Protein AF-A0A0D2ZT16-F1 (afdb_monomer_lite)

Organism: NCBI:txid109376

Foldseek 3Di:
DDPEAEAEAECAPPDPDDDDPVRLVVLVQVQCCVPPQWGWDCPVVDIDIDRHDYHYDYHYPDPDPRYDDPDDDDDDDPDDDDDDDDDVVNVVVVVVVVSVVVPDDDDDDPVNVVVVVVVVVVVVVVVVVVVPPPPDD

Secondary structure (DSSP, 8-state):
----EEEEEE-TT--SSPPPHHHHHHHHHHHHHHHHSEEEEE-SS-EEEEE--EEEEEE-SSS-SSS--S-------S--PPPP---HHHHHHHHHHHHHHHHS-----HHHHHHHHHHHHHHHHHHHHHTTTSS--

pLDDT: mean 77.24, std 13.02, range [32.28, 90.19]

Sequence (137 aa):
KTYGTHLILDETELQPGRLNSVGVENAKLLKNLLECQKVAYDFQYYKMEMATDAQMLIFSEEKSNIMPADLVVPFQPSQVNSLQVITPETAEAWRCYLATCKSLSNSIGEELQQVLENDLVELRQTGRSSGSRDLSR

Structure (mmCIF, N/CA/C/O backbone):
data_AF-A0A0D2ZT16-F1
#
_entry.id   AF-A0A0D2ZT16-F1
#
loop_
_atom_site.group_PDB
_atom_site.id
_atom_site.type_symbol
_atom_site.label_atom_id
_atom_site.label_alt_id
_atom_site.label_comp_id
_atom_site.label_asym_id
_atom_site.label_entity_id
_atom_site.label_seq_id
_atom_site.pdbx_PDB_ins_code
_atom_site.Cartn_x
_atom_site.Cartn_y
_atom_site.Cartn_z
_atom_site.occupancy
_atom_site.B_iso_or_equiv
_atom_site.auth_seq_id
_atom_site.auth_comp_id
_atom_site.auth_asym_id
_atom_site.auth_atom_id
_atom_site.pdbx_PDB_model_num
ATOM 1 N N . LYS A 1 1 ? 11.191 -0.379 14.846 1.00 37.72 1 LYS A N 1
ATOM 2 C CA . LYS A 1 1 ? 9.790 0.021 14.576 1.00 37.72 1 LYS A CA 1
ATOM 3 C C . LYS A 1 1 ? 9.856 1.144 13.546 1.00 37.72 1 LYS A C 1
ATOM 5 O O . LYS A 1 1 ? 10.151 2.271 13.915 1.00 37.72 1 LYS A O 1
ATOM 10 N N . THR A 1 2 ? 9.796 0.812 12.259 1.00 38.53 2 THR A N 1
ATOM 11 C CA . THR A 1 2 ? 9.821 1.793 11.164 1.00 38.53 2 THR A CA 1
ATOM 12 C C . THR A 1 2 ? 8.432 2.408 11.074 1.00 38.53 2 THR A C 1
ATOM 14 O O . THR A 1 2 ? 7.478 1.725 10.727 1.00 38.53 2 THR A O 1
ATOM 17 N N . TYR A 1 3 ? 8.292 3.663 11.494 1.00 50.12 3 TYR A N 1
ATOM 18 C CA . TYR A 1 3 ? 7.036 4.394 11.368 1.00 50.12 3 TYR A CA 1
ATOM 19 C C . TYR A 1 3 ? 6.921 4.919 9.931 1.00 50.12 3 TYR A C 1
ATOM 21 O O . TYR A 1 3 ? 7.732 5.746 9.525 1.00 50.12 3 TYR A O 1
ATOM 29 N N . GLY A 1 4 ? 5.927 4.436 9.181 1.00 63.22 4 GLY A N 1
ATOM 30 C CA . GLY A 1 4 ? 5.441 5.076 7.954 1.00 63.22 4 GLY A CA 1
ATOM 31 C C . GLY A 1 4 ? 6.363 4.990 6.737 1.00 63.22 4 GLY A C 1
ATOM 32 O O . GLY A 1 4 ? 6.708 6.017 6.154 1.00 63.22 4 GLY A O 1
ATOM 33 N N . THR A 1 5 ? 6.749 3.782 6.323 1.00 74.94 5 THR A N 1
ATOM 34 C CA . THR A 1 5 ? 7.424 3.603 5.030 1.00 74.94 5 THR A CA 1
ATOM 35 C C . THR A 1 5 ? 6.407 3.751 3.897 1.00 74.94 5 THR A C 1
ATOM 37 O O . THR A 1 5 ? 5.397 3.051 3.865 1.00 74.94 5 THR A O 1
ATOM 40 N N . HIS A 1 6 ? 6.679 4.658 2.959 1.00 81.38 6 HIS A N 1
ATOM 41 C CA . HIS A 1 6 ? 5.925 4.776 1.714 1.00 81.38 6 HIS A CA 1
ATOM 42 C C . HIS A 1 6 ? 6.710 4.101 0.591 1.00 81.38 6 HIS A C 1
ATOM 44 O O . HIS A 1 6 ? 7.857 4.463 0.330 1.00 81.38 6 HIS A O 1
ATOM 50 N N . LEU A 1 7 ? 6.098 3.114 -0.051 1.00 83.69 7 LEU A N 1
ATOM 51 C CA . LEU A 1 7 ? 6.647 2.408 -1.197 1.00 83.69 7 LEU A CA 1
ATOM 52 C C . LEU A 1 7 ? 5.985 2.956 -2.463 1.00 83.69 7 LEU A C 1
ATOM 54 O O . LEU A 1 7 ? 4.761 2.956 -2.573 1.00 83.69 7 LEU A O 1
ATOM 58 N N . ILE A 1 8 ? 6.789 3.422 -3.411 1.00 85.50 8 ILE A N 1
ATOM 59 C CA . ILE A 1 8 ? 6.305 3.862 -4.719 1.00 85.50 8 ILE A CA 1
ATOM 60 C C . ILE A 1 8 ? 6.740 2.820 -5.742 1.00 85.50 8 ILE A C 1
ATOM 62 O O . ILE A 1 8 ? 7.927 2.515 -5.853 1.00 85.50 8 ILE A O 1
ATOM 66 N N . LEU A 1 9 ? 5.764 2.263 -6.449 1.00 83.12 9 LEU A N 1
ATOM 67 C CA . LEU A 1 9 ? 5.939 1.308 -7.532 1.00 83.12 9 LEU A CA 1
ATOM 68 C C . LEU A 1 9 ? 5.594 2.016 -8.835 1.00 83.12 9 LEU A C 1
ATOM 70 O O . LEU A 1 9 ? 4.488 2.530 -8.992 1.00 83.12 9 LEU A O 1
ATOM 74 N N . ASP A 1 10 ? 6.546 2.042 -9.754 1.00 83.12 10 ASP A N 1
ATOM 75 C CA . ASP A 1 10 ? 6.329 2.541 -11.102 1.00 83.12 10 ASP A CA 1
ATOM 76 C C . ASP A 1 10 ? 6.225 1.352 -12.064 1.00 83.12 10 ASP A C 1
ATOM 78 O O . ASP A 1 10 ? 7.204 0.652 -12.322 1.00 83.12 10 ASP A O 1
ATOM 82 N N . GLU A 1 11 ? 5.008 1.084 -12.531 1.00 79.69 11 GLU A N 1
ATOM 83 C CA . GLU A 1 11 ? 4.671 0.066 -13.527 1.00 79.69 11 GLU A CA 1
ATOM 84 C C . GLU A 1 11 ? 4.535 0.662 -14.940 1.00 79.69 11 GLU A C 1
ATOM 86 O O . GLU A 1 11 ? 4.129 -0.049 -15.857 1.00 79.69 11 GLU A O 1
ATOM 91 N N . THR A 1 12 ? 4.864 1.941 -15.158 1.00 75.38 12 THR A N 1
ATOM 92 C CA . THR A 1 12 ? 4.715 2.571 -16.484 1.00 75.38 12 THR A CA 1
ATOM 93 C C . THR A 1 12 ? 5.703 2.025 -17.516 1.00 75.38 12 THR A C 1
ATOM 95 O O . THR A 1 12 ? 5.341 1.808 -18.667 1.00 75.38 12 THR A O 1
ATOM 98 N N . GLU A 1 13 ? 6.932 1.699 -17.110 1.00 70.81 13 GLU A N 1
ATOM 99 C CA . GLU A 1 13 ? 7.946 1.120 -18.006 1.00 70.81 13 GLU A CA 1
ATOM 100 C C . GLU A 1 13 ? 7.883 -0.417 -18.098 1.00 70.81 13 GLU A C 1
ATOM 102 O O . GLU A 1 13 ? 8.732 -1.056 -18.733 1.00 70.81 13 GLU A O 1
ATOM 107 N N . LEU A 1 14 ? 6.896 -1.043 -17.452 1.00 69.94 14 LEU A N 1
ATOM 108 C CA . LEU A 1 14 ? 6.808 -2.495 -17.341 1.00 69.94 14 LEU A CA 1
ATOM 109 C C . LEU A 1 14 ? 6.372 -3.102 -18.683 1.00 69.94 14 LEU A C 1
ATOM 111 O O . LEU A 1 14 ? 5.211 -3.069 -19.076 1.00 69.94 14 LEU A O 1
ATOM 115 N N . GLN A 1 15 ? 7.338 -3.675 -19.402 1.00 65.94 15 GLN A N 1
ATOM 116 C CA . GLN A 1 15 ? 7.098 -4.275 -20.713 1.00 65.94 15 GLN A CA 1
ATOM 117 C C . GLN A 1 15 ? 6.414 -5.649 -20.599 1.00 65.94 15 GLN A C 1
ATOM 119 O O . GLN A 1 15 ? 6.773 -6.450 -19.727 1.00 65.94 15 GLN A O 1
ATOM 124 N N . PRO A 1 16 ? 5.485 -5.987 -21.514 1.00 63.66 16 PRO A N 1
ATOM 125 C CA . PRO A 1 16 ? 4.878 -7.309 -21.563 1.00 63.66 16 PRO A CA 1
ATOM 126 C C . PRO A 1 16 ? 5.944 -8.376 -21.854 1.00 63.66 16 PRO A C 1
ATOM 128 O O . PRO A 1 16 ? 6.567 -8.408 -22.914 1.00 63.66 16 PRO A O 1
ATOM 131 N N . GLY A 1 17 ? 6.154 -9.279 -20.897 1.00 68.00 17 GLY A N 1
ATOM 132 C CA . GLY A 1 17 ? 7.169 -10.326 -20.968 1.00 68.00 17 GLY A CA 1
ATOM 133 C C . GLY A 1 17 ? 6.974 -11.394 -19.895 1.00 68.00 17 GLY A C 1
ATOM 134 O O . GLY A 1 17 ? 6.077 -11.312 -19.057 1.00 68.00 17 GLY A O 1
ATOM 135 N N . ARG A 1 18 ? 7.809 -12.439 -19.915 1.00 65.69 18 ARG A N 1
ATOM 136 C CA . ARG A 1 18 ? 7.814 -13.449 -18.848 1.00 65.69 18 ARG A CA 1
ATOM 137 C C . ARG A 1 18 ? 8.630 -12.937 -17.668 1.00 65.69 18 ARG A C 1
ATOM 139 O O . ARG A 1 18 ? 9.828 -12.710 -17.806 1.00 65.69 18 ARG A O 1
ATOM 146 N N . LEU A 1 19 ? 7.993 -12.817 -16.506 1.00 69.69 19 LEU A N 1
ATOM 147 C CA . LEU A 1 19 ? 8.709 -12.641 -15.248 1.00 69.69 19 LEU A CA 1
ATOM 148 C C . LEU A 1 19 ? 9.590 -13.873 -14.988 1.00 69.69 19 LEU A C 1
ATOM 150 O O . LEU A 1 19 ? 9.143 -15.014 -15.117 1.00 69.69 19 LEU A O 1
ATOM 154 N N . ASN A 1 20 ? 10.838 -13.637 -14.588 1.00 81.25 20 ASN A N 1
ATOM 155 C CA . ASN A 1 20 ? 11.717 -14.698 -14.097 1.00 81.25 20 ASN A CA 1
ATOM 156 C C . ASN A 1 20 ? 11.143 -15.307 -12.806 1.00 81.25 20 ASN A C 1
ATOM 158 O O . ASN A 1 20 ? 10.340 -14.670 -12.125 1.00 81.25 20 ASN A O 1
ATOM 162 N N . SER A 1 21 ? 11.595 -16.503 -12.416 1.00 80.12 21 SER A N 1
ATOM 163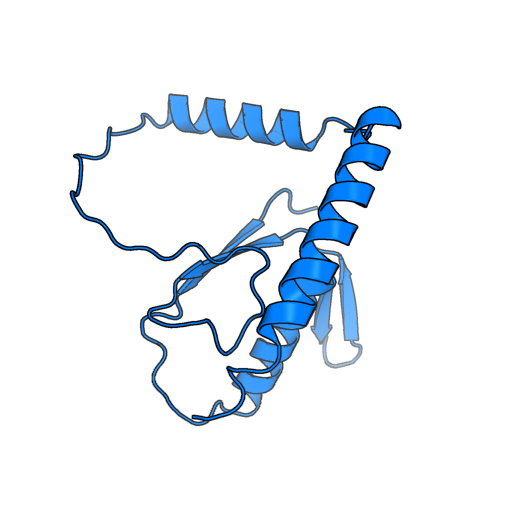 C CA . SER A 1 21 ? 11.156 -17.162 -11.170 1.00 80.12 21 SER A CA 1
ATOM 164 C C . SER A 1 21 ? 11.286 -16.254 -9.940 1.00 80.12 21 SER A C 1
ATOM 166 O O . SER A 1 21 ? 10.361 -16.163 -9.142 1.00 80.12 21 SER A O 1
ATOM 168 N N . VAL A 1 22 ? 12.385 -15.499 -9.845 1.00 82.81 22 VAL A N 1
ATOM 169 C CA . VAL A 1 22 ? 12.605 -14.482 -8.799 1.00 82.81 22 VAL A CA 1
ATOM 170 C C . VAL A 1 22 ? 11.577 -13.349 -8.877 1.00 82.81 22 VAL A C 1
ATOM 172 O O . VAL A 1 22 ? 11.088 -12.885 -7.854 1.00 82.81 22 VAL A O 1
ATOM 175 N N . GLY A 1 23 ? 11.211 -12.917 -10.085 1.00 80.69 23 GLY A N 1
ATOM 176 C CA . GLY A 1 23 ? 10.196 -11.884 -10.283 1.00 80.69 23 GLY A CA 1
ATOM 177 C C . GLY A 1 23 ? 8.819 -12.336 -9.801 1.00 80.69 23 GLY A C 1
ATOM 178 O O . GLY A 1 23 ? 8.119 -11.563 -9.155 1.00 80.69 23 GLY A O 1
ATOM 179 N N . VAL A 1 24 ? 8.442 -13.591 -10.072 1.00 82.94 24 VAL A N 1
ATOM 180 C CA . VAL A 1 24 ? 7.158 -14.155 -9.620 1.00 82.94 24 VAL A CA 1
ATOM 181 C C . VAL A 1 24 ? 7.105 -14.231 -8.095 1.00 82.94 24 VAL A C 1
ATOM 183 O O . VAL A 1 24 ? 6.100 -13.847 -7.498 1.00 82.94 24 VAL A O 1
ATOM 186 N N . GLU A 1 25 ? 8.192 -14.666 -7.455 1.00 84.25 25 GLU A N 1
ATOM 187 C CA . GLU A 1 25 ? 8.292 -14.686 -5.991 1.00 84.25 25 GLU A CA 1
ATOM 188 C C . GLU A 1 25 ? 8.221 -13.271 -5.396 1.00 84.25 25 GLU A C 1
ATOM 190 O O . GLU A 1 25 ? 7.492 -13.048 -4.430 1.00 84.25 25 GLU A O 1
ATOM 195 N N . ASN A 1 26 ? 8.886 -12.288 -6.010 1.00 84.50 26 ASN A N 1
ATOM 196 C CA . ASN A 1 26 ? 8.824 -10.893 -5.568 1.00 84.50 26 ASN A CA 1
ATOM 197 C C . ASN A 1 26 ? 7.417 -10.301 -5.713 1.00 84.50 26 ASN A C 1
ATOM 199 O O . ASN A 1 26 ? 6.931 -9.653 -4.789 1.00 84.50 26 ASN A O 1
ATOM 203 N N . ALA A 1 27 ? 6.732 -10.550 -6.832 1.00 83.31 27 ALA A N 1
ATOM 204 C CA . ALA A 1 27 ? 5.346 -10.125 -7.016 1.00 83.31 27 ALA A CA 1
ATOM 205 C C . ALA A 1 27 ? 4.427 -10.788 -5.978 1.00 83.31 27 ALA A C 1
ATOM 207 O O . ALA A 1 27 ? 3.580 -10.141 -5.373 1.00 83.31 27 ALA A O 1
ATOM 208 N N . LYS A 1 28 ? 4.630 -12.072 -5.679 1.00 83.88 28 LYS A N 1
ATOM 209 C CA . LYS A 1 28 ? 3.871 -12.749 -4.624 1.00 83.88 28 LYS A CA 1
ATOM 210 C C . LYS A 1 28 ? 4.132 -12.140 -3.242 1.00 83.88 28 LYS A C 1
ATOM 212 O O . LYS A 1 28 ? 3.194 -11.989 -2.460 1.00 83.88 28 LYS A O 1
ATOM 217 N N . LEU A 1 29 ? 5.377 -11.769 -2.948 1.00 85.06 29 LEU A N 1
ATOM 218 C CA . LEU A 1 29 ? 5.750 -11.109 -1.698 1.00 85.06 29 LEU A CA 1
ATOM 219 C C . LEU A 1 29 ? 5.126 -9.715 -1.582 1.00 85.06 29 LEU A C 1
ATOM 221 O O . LEU A 1 29 ? 4.572 -9.398 -0.536 1.00 85.06 29 LEU A O 1
ATOM 225 N N . LEU A 1 30 ? 5.174 -8.908 -2.646 1.00 85.25 30 LEU A N 1
ATOM 226 C CA . LEU A 1 30 ? 4.556 -7.579 -2.686 1.00 85.25 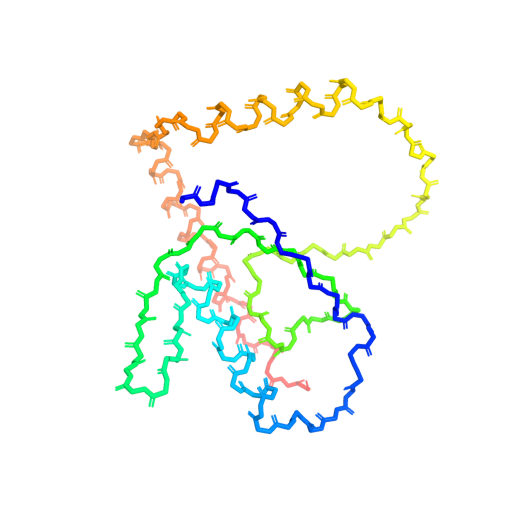30 LEU A CA 1
ATOM 227 C C . LEU A 1 30 ? 3.036 -7.659 -2.520 1.00 85.25 30 LEU A C 1
ATOM 229 O O . LEU A 1 30 ? 2.462 -6.873 -1.772 1.00 85.25 30 LEU A O 1
ATOM 233 N N . LYS A 1 31 ? 2.395 -8.662 -3.128 1.00 84.06 31 LYS A N 1
ATOM 234 C CA . LYS A 1 31 ? 0.966 -8.915 -2.935 1.00 84.06 31 LYS A CA 1
ATOM 235 C C . LYS A 1 31 ? 0.652 -9.256 -1.476 1.00 84.06 31 LYS A C 1
ATOM 237 O O . LYS A 1 31 ? -0.271 -8.694 -0.898 1.00 84.06 31 LYS A O 1
ATOM 242 N N . ASN A 1 32 ? 1.439 -10.143 -0.867 1.00 85.38 32 ASN A N 1
ATOM 243 C CA . ASN A 1 32 ? 1.275 -10.495 0.545 1.00 85.38 32 ASN A CA 1
ATOM 244 C C . ASN A 1 32 ? 1.530 -9.292 1.469 1.00 85.38 32 ASN A C 1
ATOM 246 O O . ASN A 1 32 ? 0.834 -9.101 2.462 1.00 85.38 32 ASN A O 1
ATOM 250 N N . LEU A 1 33 ? 2.498 -8.446 1.121 1.00 85.75 33 LEU A N 1
ATOM 251 C CA . LEU A 1 33 ? 2.762 -7.198 1.822 1.00 85.75 33 LEU A CA 1
ATOM 252 C C . LEU A 1 33 ? 1.556 -6.251 1.746 1.00 85.75 33 LEU A C 1
ATOM 254 O O . LEU A 1 33 ? 1.186 -5.672 2.762 1.00 85.75 33 LEU A O 1
ATOM 258 N N . LEU A 1 34 ? 0.924 -6.130 0.579 1.00 83.19 34 LEU A N 1
ATOM 259 C CA . LEU A 1 34 ? -0.242 -5.272 0.383 1.00 83.19 34 LEU A CA 1
ATOM 260 C C . LEU A 1 34 ? -1.462 -5.763 1.178 1.00 83.19 34 LEU A C 1
ATOM 262 O O . LEU A 1 34 ? -2.073 -4.980 1.898 1.00 83.19 34 LEU A O 1
ATOM 266 N N . GLU A 1 35 ? -1.774 -7.060 1.098 1.00 83.38 35 GLU A N 1
ATOM 267 C CA . GLU A 1 35 ? -2.964 -7.653 1.729 1.00 83.38 35 GLU A CA 1
ATOM 268 C C . GLU A 1 35 ? -2.796 -7.876 3.239 1.00 83.38 35 GLU A C 1
ATOM 270 O O . GLU A 1 35 ? -3.703 -7.606 4.025 1.00 83.38 35 GLU A O 1
ATOM 275 N N . CYS A 1 36 ? -1.644 -8.405 3.658 1.00 84.38 36 CYS A N 1
ATOM 276 C CA . CYS A 1 36 ? -1.432 -8.877 5.026 1.00 84.38 36 CYS A CA 1
ATOM 277 C C . CYS A 1 36 ? -0.503 -7.984 5.848 1.00 84.38 36 CYS A C 1
ATOM 279 O O . CYS A 1 36 ? -0.356 -8.242 7.045 1.00 84.38 36 CYS A O 1
ATOM 281 N N . GLN A 1 37 ? 0.145 -6.982 5.237 1.00 84.50 37 GLN A N 1
ATOM 282 C CA . GLN A 1 37 ? 1.104 -6.101 5.914 1.00 84.50 37 GLN A CA 1
ATOM 283 C C . GLN A 1 37 ? 2.201 -6.910 6.640 1.00 84.50 37 GLN A C 1
ATOM 285 O O . GLN A 1 37 ? 2.595 -6.647 7.777 1.00 84.50 37 GLN A O 1
ATOM 290 N N . LYS A 1 38 ? 2.686 -7.964 5.969 1.00 85.44 38 LYS A N 1
ATOM 291 C CA . LYS A 1 38 ? 3.728 -8.878 6.456 1.00 85.44 38 LYS A CA 1
ATOM 292 C C . LYS A 1 38 ? 4.737 -9.185 5.361 1.00 85.44 38 LYS A C 1
ATOM 294 O O . LYS A 1 38 ? 4.372 -9.385 4.206 1.00 85.44 38 LYS A O 1
ATOM 299 N N . VAL A 1 39 ? 6.004 -9.289 5.746 1.00 85.31 39 VAL A N 1
ATOM 300 C CA . VAL A 1 39 ? 7.102 -9.683 4.855 1.00 85.31 39 VAL A CA 1
ATOM 301 C C . VAL A 1 39 ? 7.772 -10.925 5.414 1.00 85.31 39 VAL A C 1
ATOM 303 O O . VAL A 1 39 ? 8.189 -10.948 6.573 1.00 85.31 39 VAL A O 1
ATOM 306 N N . ALA A 1 40 ? 7.886 -11.959 4.584 1.00 84.38 40 ALA A N 1
ATOM 307 C CA . ALA A 1 40 ? 8.653 -13.152 4.903 1.00 84.38 40 ALA A CA 1
ATOM 308 C C . ALA A 1 40 ? 10.137 -12.914 4.594 1.00 84.38 40 ALA A C 1
ATOM 310 O O . ALA A 1 40 ? 10.510 -12.697 3.443 1.00 84.38 40 ALA A O 1
ATOM 311 N N . TYR A 1 41 ? 10.980 -12.979 5.620 1.00 84.19 41 TYR A N 1
ATOM 312 C CA . TYR A 1 41 ? 12.433 -12.946 5.492 1.00 84.19 41 TYR A CA 1
ATOM 313 C C . TYR A 1 41 ? 12.991 -14.366 5.486 1.00 84.19 41 TYR A C 1
ATOM 315 O O . TYR A 1 41 ? 12.646 -15.173 6.352 1.00 84.19 41 TYR A O 1
ATOM 323 N N . ASP A 1 42 ? 13.865 -14.660 4.526 1.00 83.19 42 ASP A N 1
ATOM 324 C CA . ASP A 1 42 ? 14.584 -15.930 4.435 1.00 83.19 42 ASP A CA 1
ATOM 325 C C . ASP A 1 42 ? 16.013 -15.756 4.967 1.00 83.19 42 ASP A C 1
ATOM 327 O O . ASP A 1 42 ? 16.838 -15.082 4.351 1.00 83.19 42 ASP A O 1
ATOM 331 N N . PHE A 1 43 ? 16.300 -16.348 6.130 1.00 82.81 43 PHE A N 1
ATOM 332 C CA . PHE A 1 43 ? 17.632 -16.352 6.746 1.00 82.81 43 PHE A CA 1
ATOM 333 C C . PHE A 1 43 ? 18.413 -17.632 6.424 1.00 82.81 43 PHE A C 1
ATOM 335 O O . PHE A 1 43 ? 19.270 -18.042 7.209 1.00 82.81 43 PHE A O 1
ATOM 342 N N . GLN A 1 44 ? 18.106 -18.291 5.299 1.00 80.00 44 GLN A N 1
ATOM 343 C CA . GLN A 1 44 ? 18.758 -19.500 4.779 1.00 80.00 44 GLN A CA 1
ATOM 344 C C . GLN A 1 44 ? 18.496 -20.780 5.596 1.00 80.00 44 GLN A C 1
ATOM 346 O O . GLN A 1 44 ? 18.397 -21.862 5.022 1.00 80.00 44 GLN A O 1
ATOM 351 N N . TYR A 1 45 ? 18.333 -20.668 6.917 1.00 78.94 45 TYR A N 1
ATOM 352 C CA . TYR A 1 45 ? 18.051 -21.777 7.837 1.00 78.94 45 TYR A CA 1
ATOM 353 C C . TYR A 1 45 ? 16.648 -21.722 8.452 1.00 78.94 45 TYR A C 1
ATOM 355 O O . TYR A 1 45 ? 16.165 -22.725 8.971 1.00 78.94 45 TYR A O 1
ATOM 363 N N . TYR A 1 46 ? 15.984 -20.565 8.401 1.00 83.38 46 TYR A N 1
ATOM 364 C CA . TYR A 1 46 ? 14.591 -20.408 8.806 1.00 83.38 46 TYR A CA 1
ATOM 365 C C . TYR A 1 46 ? 13.956 -19.216 8.085 1.00 83.38 46 TYR A C 1
ATOM 367 O O . TYR A 1 46 ? 14.634 -18.248 7.732 1.00 83.38 46 TYR A O 1
ATOM 375 N N . LYS A 1 47 ? 12.638 -19.295 7.887 1.00 83.19 47 LYS A N 1
ATOM 376 C CA . LYS A 1 47 ? 11.822 -18.191 7.380 1.00 83.19 47 LYS A CA 1
ATOM 377 C C . LYS A 1 47 ? 11.079 -17.548 8.538 1.00 83.19 47 LYS A C 1
ATOM 379 O O . LYS A 1 47 ? 10.520 -18.255 9.375 1.00 83.19 47 LYS A O 1
ATOM 384 N N . MET A 1 48 ? 11.070 -16.223 8.583 1.00 86.19 48 MET A N 1
ATOM 385 C CA . MET A 1 48 ? 10.360 -15.464 9.606 1.00 86.19 48 MET A CA 1
ATOM 386 C C . MET A 1 48 ? 9.483 -14.405 8.956 1.00 86.19 48 MET A C 1
ATOM 388 O O . MET A 1 48 ? 9.965 -13.576 8.189 1.00 86.19 48 MET A O 1
ATOM 392 N N . GLU A 1 49 ? 8.198 -14.422 9.291 1.00 85.25 49 GLU A N 1
ATOM 393 C CA . GLU A 1 49 ? 7.273 -13.362 8.907 1.00 85.25 49 GLU A CA 1
ATOM 394 C C . GLU A 1 49 ? 7.365 -12.212 9.904 1.00 85.25 49 GLU A C 1
ATOM 396 O O . GLU A 1 49 ? 7.136 -12.383 11.102 1.00 85.25 49 GLU A O 1
ATOM 401 N N . MET A 1 50 ? 7.694 -11.029 9.401 1.00 84.00 50 MET A N 1
ATOM 402 C CA . MET A 1 50 ? 7.683 -9.797 10.174 1.00 84.00 50 MET A CA 1
ATOM 403 C C . MET A 1 50 ? 6.478 -8.958 9.772 1.00 84.00 50 MET A C 1
ATOM 405 O O . MET A 1 50 ? 6.253 -8.716 8.586 1.00 84.00 50 MET A O 1
ATOM 409 N N . ALA A 1 51 ? 5.717 -8.493 10.763 1.00 83.06 51 ALA A N 1
ATOM 410 C CA . ALA A 1 51 ? 4.701 -7.475 10.539 1.00 83.06 51 ALA A CA 1
ATOM 411 C C . ALA A 1 51 ? 5.377 -6.161 10.139 1.00 83.06 51 ALA A C 1
ATOM 413 O O . ALA A 1 51 ? 6.372 -5.748 10.742 1.00 83.06 51 ALA A O 1
ATOM 414 N N . THR A 1 52 ? 4.824 -5.507 9.132 1.00 81.94 52 THR A N 1
ATOM 415 C CA . THR A 1 52 ? 5.288 -4.223 8.624 1.00 81.94 52 THR A CA 1
ATOM 416 C C . THR A 1 52 ? 4.094 -3.307 8.414 1.00 81.94 52 THR A C 1
ATOM 418 O O . THR A 1 52 ? 2.965 -3.765 8.367 1.00 81.94 52 THR A O 1
ATOM 421 N N . ASP A 1 53 ? 4.342 -2.010 8.337 1.00 79.50 53 ASP A N 1
ATOM 422 C CA . ASP A 1 53 ? 3.325 -1.002 8.055 1.00 79.50 53 ASP A CA 1
ATOM 423 C C . ASP A 1 53 ? 3.863 -0.145 6.910 1.00 79.50 53 ASP A C 1
ATOM 425 O O . ASP A 1 53 ? 4.709 0.736 7.110 1.00 79.50 53 ASP A O 1
ATOM 429 N N . ALA A 1 54 ? 3.478 -0.521 5.690 1.00 81.62 54 ALA A N 1
ATOM 430 C CA 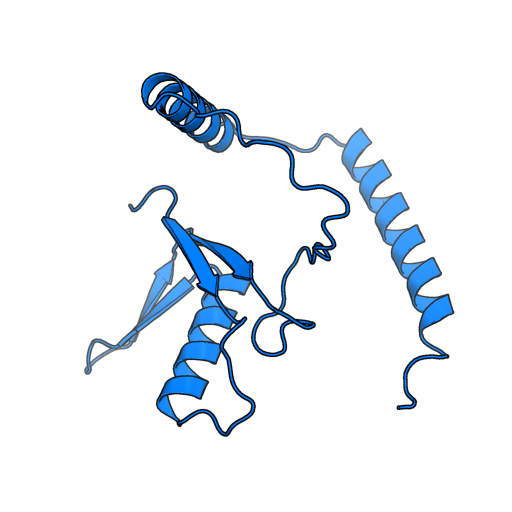. ALA A 1 54 ? 3.940 0.100 4.461 1.00 81.62 54 ALA A CA 1
ATOM 431 C C . ALA A 1 54 ? 2.750 0.532 3.602 1.00 81.62 54 ALA A C 1
ATOM 433 O O . ALA A 1 54 ? 1.930 -0.287 3.180 1.00 81.62 54 ALA A O 1
ATOM 434 N N . GLN A 1 55 ? 2.694 1.828 3.299 1.00 84.06 55 GLN A N 1
ATOM 435 C CA . GLN A 1 55 ? 1.728 2.373 2.352 1.00 84.06 55 GLN A CA 1
ATOM 436 C C . GLN A 1 55 ? 2.308 2.290 0.942 1.00 84.06 55 GLN A C 1
ATOM 438 O O . GLN A 1 55 ? 3.425 2.753 0.720 1.00 84.06 55 GLN A O 1
ATOM 443 N N . MET A 1 56 ? 1.555 1.735 -0.008 1.00 84.19 56 MET A N 1
ATOM 444 C CA . MET A 1 56 ? 1.986 1.633 -1.403 1.00 84.19 56 MET A CA 1
ATOM 445 C C . MET A 1 56 ? 1.265 2.635 -2.299 1.00 84.19 56 MET A C 1
ATOM 447 O O . MET A 1 56 ? 0.071 2.877 -2.133 1.00 84.19 56 MET A O 1
ATOM 451 N N . LEU A 1 57 ? 1.991 3.180 -3.270 1.00 86.38 57 LEU A N 1
ATOM 452 C CA . LEU A 1 57 ? 1.454 3.949 -4.386 1.00 86.38 57 LEU A CA 1
ATOM 453 C C . LEU A 1 57 ? 1.946 3.311 -5.684 1.00 86.38 57 LEU A C 1
ATOM 455 O O . LEU A 1 57 ? 3.149 3.121 -5.842 1.00 86.38 57 LEU A O 1
ATOM 459 N N . ILE A 1 58 ? 1.024 2.977 -6.584 1.00 85.88 58 ILE A N 1
ATOM 460 C CA . ILE A 1 58 ? 1.325 2.304 -7.849 1.00 85.88 58 ILE A CA 1
ATOM 461 C C . ILE A 1 58 ? 0.980 3.256 -8.993 1.00 85.88 58 ILE A C 1
ATOM 463 O O . ILE A 1 58 ? -0.146 3.750 -9.062 1.00 85.88 58 ILE A O 1
ATOM 467 N N . PHE A 1 59 ? 1.940 3.507 -9.876 1.00 84.12 59 PHE A N 1
ATOM 468 C CA . PHE A 1 59 ? 1.731 4.199 -11.145 1.00 84.12 59 PHE A CA 1
ATOM 469 C C . PHE A 1 59 ? 1.685 3.167 -12.265 1.00 84.12 59 PHE A C 1
ATOM 471 O O . PHE A 1 59 ? 2.585 2.344 -12.359 1.00 84.12 59 PHE A O 1
ATOM 478 N N . SER A 1 60 ? 0.661 3.195 -13.112 1.00 81.44 60 SER A N 1
ATOM 479 C CA . SER A 1 60 ? 0.523 2.267 -14.237 1.00 81.44 60 SER A CA 1
ATOM 480 C C . SER A 1 60 ? -0.100 2.984 -15.437 1.00 81.44 60 SER A C 1
ATOM 482 O O . SER A 1 60 ? -0.936 3.871 -15.261 1.00 81.44 60 SER A O 1
ATOM 484 N N . GLU A 1 61 ? 0.313 2.627 -16.658 1.00 74.44 61 GLU A N 1
ATOM 485 C CA . GLU A 1 61 ? -0.299 3.162 -17.890 1.00 74.44 61 GLU A CA 1
ATOM 486 C C . GLU A 1 61 ? -1.694 2.572 -18.145 1.00 74.44 61 GLU A C 1
ATOM 488 O O . GLU A 1 61 ? -2.610 3.269 -18.577 1.00 74.44 61 GLU A O 1
ATOM 493 N N . GLU A 1 62 ? -1.873 1.290 -17.826 1.00 69.81 62 GLU A N 1
ATOM 494 C CA . GLU A 1 62 ? -3.149 0.578 -17.910 1.00 69.81 62 GLU A CA 1
ATOM 495 C C . GLU A 1 62 ? -3.572 0.064 -16.526 1.00 69.81 62 GLU A C 1
ATOM 497 O O . GLU A 1 62 ? -2.968 0.391 -15.503 1.00 69.81 62 GLU A O 1
ATOM 502 N N . LYS A 1 63 ? -4.641 -0.738 -16.455 1.00 65.38 63 LYS A N 1
ATOM 503 C CA . LYS A 1 63 ? -5.039 -1.396 -15.205 1.00 65.38 63 LYS A CA 1
ATOM 504 C C . LYS A 1 63 ? -3.878 -2.258 -14.698 1.00 65.38 63 LYS A C 1
ATOM 506 O O . LYS A 1 63 ? -3.415 -3.130 -15.431 1.00 65.38 63 LYS A O 1
ATOM 511 N N . SER A 1 64 ? -3.447 -2.045 -13.451 1.00 60.53 64 SER A N 1
ATOM 512 C CA . SER A 1 64 ? -2.379 -2.860 -12.861 1.00 60.53 64 SER A CA 1
ATOM 513 C C . SER A 1 64 ? -2.751 -4.341 -12.940 1.00 60.53 64 SER A C 1
ATOM 515 O O . SER A 1 64 ? -3.797 -4.777 -12.449 1.00 60.53 64 SER A O 1
ATOM 517 N N . ASN A 1 65 ? -1.902 -5.106 -13.622 1.00 60.84 65 ASN A N 1
ATOM 518 C CA . ASN A 1 65 ? -2.088 -6.538 -13.839 1.00 60.84 65 ASN A CA 1
ATOM 519 C C . ASN A 1 65 ? -1.385 -7.371 -12.752 1.00 60.84 65 ASN A C 1
ATOM 521 O O . ASN A 1 65 ? -1.628 -8.569 -12.617 1.00 60.84 65 ASN A O 1
ATOM 525 N N . ILE A 1 66 ? -0.485 -6.741 -11.989 1.00 65.38 66 ILE A N 1
ATOM 526 C CA . ILE A 1 66 ? 0.422 -7.410 -11.052 1.00 65.38 66 ILE A CA 1
ATOM 527 C C . ILE A 1 66 ? -0.075 -7.255 -9.610 1.00 65.38 66 ILE A C 1
ATOM 529 O O . ILE A 1 66 ? 0.036 -8.204 -8.829 1.00 65.38 66 ILE A O 1
ATOM 533 N N . MET A 1 67 ? -0.666 -6.106 -9.262 1.00 70.31 67 MET A N 1
ATOM 534 C CA . MET A 1 67 ? -1.062 -5.766 -7.894 1.00 70.31 67 MET A CA 1
ATOM 535 C C . MET A 1 67 ? -2.538 -5.341 -7.812 1.00 70.31 67 MET A C 1
ATOM 537 O O . MET A 1 67 ? -2.969 -4.460 -8.556 1.00 70.31 67 MET A O 1
ATOM 541 N N . PRO A 1 68 ? -3.341 -5.920 -6.899 1.00 69.19 68 PRO A N 1
ATOM 542 C CA . PRO A 1 68 ? -4.698 -5.442 -6.656 1.00 69.19 68 PRO A CA 1
ATOM 543 C C . PRO A 1 68 ? -4.654 -4.110 -5.891 1.00 69.19 68 PRO A C 1
ATOM 545 O O . PRO A 1 68 ? -4.277 -4.093 -4.729 1.00 69.19 68 PRO A O 1
ATOM 548 N N . ALA A 1 69 ? -5.033 -2.997 -6.519 1.00 74.56 69 ALA A N 1
ATOM 549 C CA . ALA A 1 69 ? -5.126 -1.701 -5.841 1.00 74.56 69 ALA A CA 1
ATOM 550 C C . ALA A 1 69 ? -6.523 -1.483 -5.235 1.00 74.56 69 ALA A C 1
ATOM 552 O O . ALA A 1 69 ? -7.529 -1.698 -5.913 1.00 74.56 69 ALA A O 1
ATOM 553 N N . ASP A 1 70 ? -6.582 -1.000 -3.990 1.00 75.81 70 ASP A N 1
ATOM 554 C CA . ASP A 1 70 ? -7.847 -0.667 -3.312 1.00 75.81 70 ASP A CA 1
ATOM 555 C C . ASP A 1 70 ? -8.562 0.521 -3.970 1.00 75.81 70 ASP A C 1
ATOM 557 O O . ASP A 1 70 ? -9.789 0.562 -4.059 1.00 75.81 70 ASP A O 1
ATOM 561 N N . LEU A 1 71 ? -7.780 1.493 -4.449 1.00 78.81 71 LEU A N 1
ATOM 562 C CA . LEU A 1 71 ? -8.262 2.675 -5.146 1.00 78.81 71 LEU A CA 1
ATOM 563 C C . LEU A 1 71 ? -7.474 2.856 -6.440 1.00 78.81 71 LEU A C 1
ATOM 565 O O . LEU A 1 71 ? -6.258 3.038 -6.420 1.00 78.81 71 LEU A O 1
ATOM 569 N N . VAL A 1 72 ? -8.189 2.858 -7.562 1.00 81.62 72 VAL A N 1
ATOM 570 C CA . VAL A 1 72 ? -7.628 3.168 -8.878 1.00 81.62 72 VAL A CA 1
ATOM 571 C C . VAL A 1 72 ? -8.134 4.541 -9.291 1.00 81.62 72 VAL A C 1
ATOM 573 O O . VAL A 1 72 ? -9.335 4.734 -9.476 1.00 81.62 72 VAL A O 1
ATOM 576 N N . VAL A 1 73 ? -7.218 5.497 -9.431 1.00 83.12 73 VAL A N 1
ATOM 577 C CA . VAL A 1 73 ? -7.537 6.850 -9.896 1.00 83.12 73 VAL A CA 1
ATOM 578 C C . VAL A 1 73 ? -7.035 6.995 -11.333 1.00 83.12 73 VAL A C 1
ATOM 580 O O . VAL A 1 73 ? -5.821 7.042 -11.532 1.00 83.12 73 VAL A O 1
ATOM 583 N N . PRO A 1 74 ? -7.922 7.059 -12.345 1.00 82.44 74 PRO A N 1
ATOM 584 C CA . PRO A 1 74 ? -7.496 7.280 -13.720 1.00 82.44 74 PRO A CA 1
ATOM 585 C C . PRO A 1 74 ? -6.916 8.691 -13.854 1.00 82.44 74 PRO A C 1
ATOM 587 O O . PRO A 1 74 ? -7.573 9.685 -13.539 1.00 82.44 74 PRO A O 1
ATOM 590 N N . PHE A 1 75 ? -5.673 8.779 -14.318 1.00 78.69 75 PHE A N 1
ATOM 591 C CA . PHE A 1 75 ? -4.980 10.049 -14.479 1.00 78.69 75 PHE A CA 1
ATOM 592 C C . PHE A 1 75 ? -5.132 10.563 -15.915 1.00 78.69 75 PHE A C 1
ATOM 594 O O . PHE A 1 75 ? -4.479 10.074 -16.832 1.00 78.69 75 PHE A O 1
ATOM 601 N N . GLN A 1 76 ? -5.994 11.565 -16.113 1.00 78.88 76 GLN A N 1
ATOM 602 C CA . GLN A 1 76 ? -6.162 12.251 -17.398 1.00 78.88 76 GLN A CA 1
ATOM 603 C C . GLN A 1 76 ? -6.057 13.773 -17.202 1.00 78.88 76 GLN A C 1
ATOM 605 O O . GLN A 1 76 ? -7.069 14.445 -16.984 1.00 78.88 76 GLN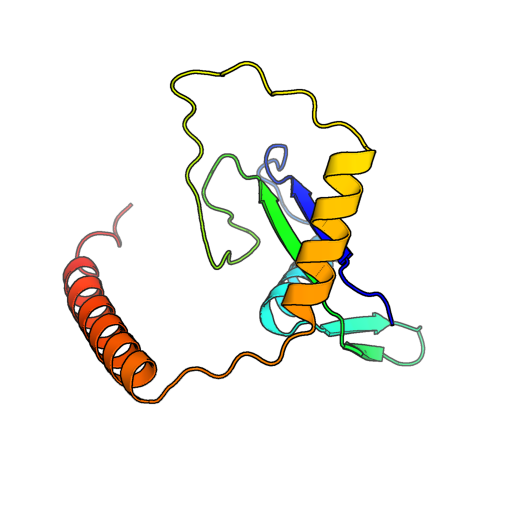 A O 1
ATOM 610 N N . PRO A 1 77 ? -4.839 14.344 -17.234 1.00 78.81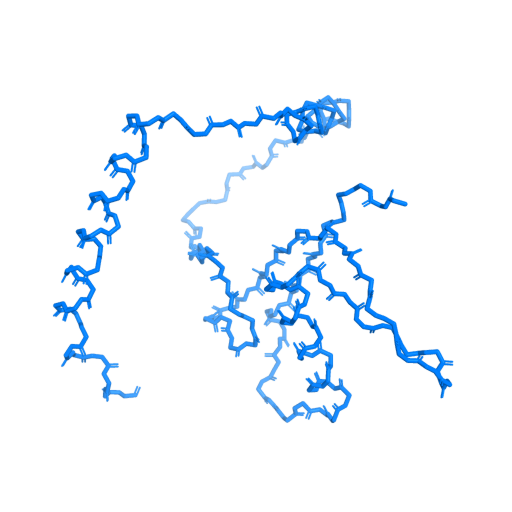 77 PRO A N 1
ATOM 611 C CA . PRO A 1 77 ? -4.656 15.774 -17.036 1.00 78.81 77 PRO A CA 1
ATOM 612 C C . PRO A 1 77 ? -5.206 16.549 -18.240 1.00 78.81 77 PRO A C 1
ATOM 614 O O . PRO A 1 77 ? -4.734 16.398 -19.363 1.00 78.81 77 PRO A O 1
ATOM 617 N N . SER A 1 78 ? -6.202 17.405 -18.008 1.00 79.12 78 SER A N 1
ATOM 618 C CA . SER A 1 78 ? -6.726 18.336 -19.018 1.00 79.12 78 SER A CA 1
ATOM 619 C C . SER A 1 78 ? -5.929 19.643 -19.075 1.00 79.12 78 SER A C 1
ATOM 621 O O . SER A 1 78 ? -5.828 20.260 -20.134 1.00 79.12 78 SER A O 1
ATOM 623 N N . GLN A 1 79 ? -5.339 20.056 -17.948 1.00 78.75 79 GLN A N 1
ATOM 624 C CA . GLN A 1 79 ? -4.445 21.205 -17.816 1.00 78.75 79 GLN A CA 1
ATOM 625 C C . GLN A 1 79 ? -3.405 20.924 -16.727 1.00 78.75 79 GLN A C 1
ATOM 627 O O . GLN A 1 79 ? -3.733 20.384 -15.671 1.00 78.75 79 GLN A O 1
ATOM 632 N N . VAL A 1 80 ? -2.151 21.305 -16.971 1.00 74.75 80 VAL A N 1
ATOM 633 C CA . VAL A 1 80 ? -1.078 21.215 -15.975 1.00 74.75 80 VAL A CA 1
ATOM 634 C C . VAL A 1 80 ? -0.916 22.593 -15.345 1.00 74.75 80 VAL A C 1
ATOM 636 O O . VAL A 1 80 ? -0.320 23.490 -15.939 1.00 74.75 80 VAL A O 1
ATOM 639 N N . ASN A 1 81 ? -1.482 22.781 -14.155 1.00 74.88 81 ASN A N 1
ATOM 640 C CA . ASN A 1 81 ? -1.248 24.000 -13.384 1.00 74.88 81 ASN A CA 1
ATOM 641 C C . ASN A 1 81 ? 0.189 24.018 -12.854 1.00 74.88 81 ASN A C 1
ATOM 643 O O . ASN A 1 81 ? 0.754 22.972 -12.527 1.00 74.88 81 ASN A O 1
ATOM 647 N N . SER A 1 82 ? 0.781 25.210 -12.734 1.00 74.81 82 SER A N 1
ATOM 648 C CA . SER A 1 82 ? 2.100 25.346 -12.118 1.00 74.81 82 SER A CA 1
ATOM 649 C C . SER A 1 82 ? 2.028 24.894 -10.664 1.00 74.81 82 SER A C 1
ATOM 651 O O . SER A 1 82 ? 1.269 25.460 -9.871 1.00 74.81 82 SER A O 1
ATOM 653 N N . LEU A 1 83 ? 2.824 23.886 -10.320 1.00 75.12 83 LEU A N 1
ATOM 654 C CA . LEU A 1 83 ? 2.936 23.405 -8.953 1.00 75.12 83 LEU A CA 1
ATOM 655 C C . LEU A 1 83 ? 3.477 24.533 -8.073 1.00 75.12 83 LEU A C 1
ATOM 657 O O . LEU A 1 83 ? 4.520 25.122 -8.364 1.00 75.12 83 LEU A O 1
ATOM 661 N N . GLN A 1 84 ? 2.758 24.843 -6.996 1.00 78.06 84 GLN A N 1
ATOM 662 C CA . GLN A 1 84 ? 3.279 25.725 -5.964 1.00 78.06 84 GLN A CA 1
ATOM 663 C C . GLN A 1 84 ? 4.477 25.040 -5.311 1.00 78.06 84 GLN A C 1
ATOM 665 O O . GLN A 1 84 ? 4.383 23.898 -4.861 1.00 78.06 84 GLN A O 1
ATOM 670 N N . VAL A 1 85 ? 5.610 25.738 -5.267 1.00 81.12 85 VAL A N 1
ATOM 671 C CA . VAL A 1 85 ? 6.792 25.250 -4.560 1.00 81.12 85 VAL A CA 1
ATOM 672 C C . VAL A 1 85 ? 6.477 25.274 -3.069 1.00 81.12 85 VAL A C 1
ATOM 674 O O . VAL A 1 85 ? 6.335 26.339 -2.470 1.00 81.12 85 VAL A O 1
ATOM 677 N N . ILE A 1 86 ? 6.330 24.092 -2.481 1.00 83.44 86 ILE A N 1
ATOM 678 C CA . ILE A 1 86 ? 6.119 23.939 -1.043 1.00 83.44 86 ILE A CA 1
ATOM 679 C C . ILE A 1 86 ? 7.470 24.133 -0.354 1.00 83.44 86 ILE A C 1
ATOM 681 O O . ILE A 1 86 ? 8.457 23.493 -0.720 1.00 83.44 86 ILE A O 1
ATOM 685 N N . THR A 1 87 ? 7.524 25.019 0.641 1.00 89.81 87 THR A N 1
ATOM 686 C CA . THR A 1 87 ? 8.741 25.206 1.436 1.00 89.81 87 THR A CA 1
ATOM 687 C C . THR A 1 87 ? 8.981 23.989 2.336 1.00 89.81 87 THR A C 1
ATOM 689 O O . THR A 1 87 ? 8.016 23.373 2.809 1.00 89.81 87 THR A O 1
ATOM 692 N N . PRO A 1 88 ? 10.243 23.615 2.602 1.00 87.69 88 PRO A N 1
ATOM 693 C CA . PRO A 1 88 ? 10.550 22.440 3.414 1.00 87.69 88 PRO A CA 1
ATOM 694 C C . PRO A 1 88 ? 9.973 22.534 4.836 1.00 87.69 88 PRO A C 1
ATOM 696 O O . PRO A 1 88 ? 9.584 21.514 5.400 1.00 87.69 88 PRO A O 1
ATOM 699 N N . GLU A 1 89 ? 9.831 23.739 5.392 1.00 89.31 89 GLU A N 1
ATOM 700 C CA . GLU A 1 89 ? 9.227 23.969 6.709 1.00 89.31 89 GLU A CA 1
ATOM 701 C C . GLU A 1 89 ? 7.731 23.630 6.712 1.00 89.31 89 GLU A C 1
ATOM 703 O O . GLU A 1 89 ? 7.228 23.006 7.646 1.00 89.31 89 GLU A O 1
ATOM 708 N N . THR A 1 90 ? 7.021 23.998 5.642 1.00 87.50 90 THR A N 1
ATOM 709 C CA . THR A 1 90 ? 5.594 23.688 5.482 1.00 87.50 90 THR A CA 1
ATOM 710 C C . THR A 1 90 ? 5.390 22.185 5.305 1.00 87.50 90 THR A C 1
ATOM 712 O O . THR A 1 90 ? 4.504 21.599 5.927 1.00 87.50 90 THR A O 1
ATOM 715 N N . ALA A 1 91 ? 6.252 21.543 4.511 1.00 86.44 91 ALA A N 1
ATOM 716 C CA . ALA A 1 91 ? 6.229 20.096 4.334 1.00 86.44 91 ALA A CA 1
ATOM 717 C C . ALA A 1 91 ? 6.476 19.358 5.661 1.00 86.44 91 ALA A C 1
ATOM 719 O O . ALA A 1 91 ? 5.802 18.369 5.949 1.00 86.44 91 ALA A O 1
ATOM 720 N N . GLU A 1 92 ? 7.395 19.849 6.497 1.00 88.19 92 GLU A N 1
ATOM 721 C CA . GLU A 1 92 ? 7.651 19.264 7.815 1.00 88.19 92 GLU A CA 1
ATOM 722 C C . GLU A 1 92 ? 6.460 19.420 8.764 1.00 88.19 92 GLU A C 1
ATOM 724 O O . GLU A 1 92 ? 6.061 18.454 9.418 1.00 88.19 92 GLU A O 1
ATOM 729 N N . ALA A 1 93 ? 5.832 20.598 8.782 1.00 89.56 93 ALA A N 1
ATOM 730 C CA . ALA A 1 93 ? 4.617 20.826 9.557 1.00 89.56 93 ALA A CA 1
ATOM 731 C C . ALA A 1 93 ? 3.493 19.856 9.147 1.00 89.56 93 ALA A C 1
ATOM 733 O O . ALA A 1 93 ? 2.825 19.279 10.007 1.00 89.56 93 ALA A O 1
ATOM 734 N N . TRP A 1 94 ? 3.320 19.613 7.843 1.00 90.19 94 TRP A N 1
ATOM 735 C CA . TRP A 1 94 ? 2.345 18.643 7.336 1.00 90.19 94 TRP A CA 1
ATOM 736 C C . TRP A 1 94 ? 2.687 17.207 7.731 1.00 90.19 94 TRP A C 1
ATOM 738 O O . TRP A 1 94 ? 1.796 16.467 8.146 1.00 90.19 94 TRP A O 1
ATOM 748 N N . ARG A 1 95 ? 3.964 16.808 7.662 1.00 86.75 95 ARG A N 1
ATOM 749 C CA . ARG A 1 95 ? 4.404 15.480 8.121 1.00 86.75 95 ARG A CA 1
ATOM 750 C C . ARG A 1 95 ? 4.099 15.269 9.600 1.00 86.75 95 ARG A C 1
ATOM 752 O O . ARG A 1 95 ? 3.529 14.238 9.9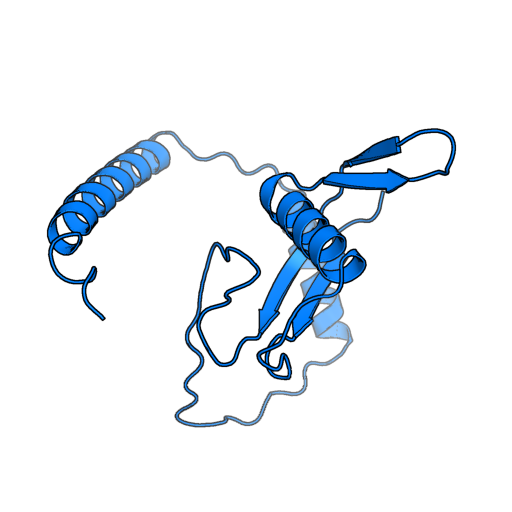56 1.00 86.75 95 ARG A O 1
ATOM 759 N N . CYS A 1 96 ? 4.410 16.253 10.442 1.00 85.12 96 CYS A N 1
ATOM 760 C CA . CYS A 1 96 ? 4.117 16.204 11.873 1.00 85.12 96 CYS A CA 1
ATOM 761 C C . CYS A 1 96 ? 2.609 16.109 12.144 1.00 85.12 96 CYS A C 1
ATOM 763 O O . CYS A 1 96 ? 2.172 15.299 12.967 1.00 85.12 96 CYS A O 1
ATOM 765 N N . TYR A 1 97 ? 1.807 16.893 11.420 1.00 88.56 97 TYR A N 1
ATOM 766 C CA . TYR A 1 97 ? 0.350 16.853 11.519 1.00 88.56 97 TYR A CA 1
ATOM 767 C C . TYR A 1 97 ? -0.204 15.468 11.156 1.00 88.56 97 TYR A C 1
ATOM 769 O O . TYR A 1 97 ? -0.905 14.855 11.961 1.00 88.56 97 TYR A O 1
ATOM 777 N N . LEU A 1 98 ? 0.181 14.922 9.998 1.00 86.31 98 LEU A N 1
ATOM 778 C CA . LEU A 1 98 ? -0.261 13.601 9.544 1.00 86.31 98 LEU A CA 1
ATOM 779 C C . LEU A 1 98 ? 0.173 12.482 10.498 1.00 86.31 98 LEU A C 1
ATOM 781 O O . LEU A 1 98 ? -0.619 11.586 10.786 1.00 86.31 98 LEU A O 1
ATOM 785 N N . ALA A 1 99 ? 1.400 12.538 11.022 1.00 84.25 99 ALA A N 1
ATOM 786 C CA . ALA A 1 99 ? 1.882 11.579 12.014 1.00 84.25 99 ALA A CA 1
ATOM 787 C C . ALA A 1 99 ? 1.046 11.626 13.304 1.00 84.25 99 ALA A C 1
ATOM 789 O O . ALA A 1 99 ? 0.682 10.581 13.846 1.00 84.25 99 ALA A O 1
ATOM 790 N N . THR A 1 100 ? 0.682 12.829 13.755 1.00 85.38 100 THR A N 1
ATOM 791 C CA . THR A 1 100 ? -0.177 13.024 14.930 1.00 85.38 100 THR A CA 1
ATOM 792 C C . THR A 1 100 ? -1.574 12.454 14.680 1.00 85.38 100 THR A C 1
ATOM 794 O O . THR A 1 100 ? -2.065 11.667 15.487 1.00 85.38 100 THR A O 1
ATOM 797 N N . CYS A 1 101 ? -2.185 12.758 13.531 1.00 84.94 101 CYS A N 1
ATOM 798 C CA . CYS A 1 101 ? -3.493 12.220 13.152 1.00 84.94 101 CYS A CA 1
ATOM 799 C C . CYS A 1 101 ? -3.500 10.688 13.058 1.00 84.94 101 CYS A C 1
ATOM 801 O O . CYS A 1 101 ? -4.445 10.061 13.528 1.00 84.94 101 CYS A O 1
ATOM 803 N N . LYS A 1 102 ? -2.439 10.072 12.514 1.00 81.06 102 LYS A N 1
ATOM 804 C CA . LYS A 1 102 ? -2.300 8.605 12.452 1.00 81.06 102 LYS A CA 1
ATOM 805 C C . LYS A 1 102 ? -2.213 7.949 13.834 1.00 81.06 102 LYS A C 1
ATOM 807 O O . LYS A 1 102 ? -2.584 6.790 13.973 1.00 81.06 102 LYS A O 1
ATOM 812 N N . SER A 1 103 ? -1.716 8.664 14.846 1.00 80.06 103 SER A N 1
ATOM 813 C CA . SER A 1 103 ? -1.619 8.149 16.219 1.00 80.06 103 SER A CA 1
ATOM 814 C C . SER A 1 103 ? -2.931 8.226 17.006 1.00 80.06 103 SER A C 1
ATOM 816 O O . SER A 1 103 ? -3.055 7.587 18.052 1.00 80.06 103 SER A O 1
ATOM 818 N N . LEU A 1 104 ? -3.906 8.998 16.519 1.00 84.50 104 LEU A N 1
ATOM 819 C CA . LEU A 1 104 ? -5.187 9.166 17.185 1.00 84.50 104 LEU A CA 1
ATOM 820 C C . LEU A 1 104 ? -6.054 7.920 16.967 1.00 84.50 104 LEU A C 1
ATOM 822 O O . LEU A 1 104 ? -6.260 7.477 15.837 1.00 84.50 104 LEU A O 1
ATOM 826 N N . SER A 1 105 ? -6.580 7.352 18.051 1.00 76.56 105 SER A N 1
ATOM 827 C CA . SER A 1 105 ? -7.521 6.237 17.968 1.00 76.56 105 SER A CA 1
ATOM 828 C C . SER A 1 105 ? -8.853 6.736 17.411 1.00 76.56 105 SER A C 1
ATOM 830 O O . SER A 1 105 ? -9.597 7.429 18.107 1.00 76.56 105 SER A O 1
ATOM 832 N N . ASN A 1 106 ? -9.155 6.386 16.165 1.00 76.00 106 ASN A N 1
ATOM 833 C CA . ASN A 1 106 ? -10.441 6.687 15.548 1.00 76.00 106 ASN A CA 1
ATOM 834 C C . ASN A 1 106 ? -11.397 5.511 15.783 1.00 76.00 106 ASN A C 1
ATOM 836 O O . ASN A 1 106 ? -11.050 4.368 15.492 1.00 76.00 106 ASN A O 1
ATOM 840 N N . SER A 1 107 ? -12.593 5.793 16.302 1.00 79.19 107 SER A N 1
ATOM 841 C CA . SER A 1 107 ? -13.689 4.825 16.391 1.00 79.19 107 SER A CA 1
ATOM 842 C C . SER A 1 107 ? -14.806 5.269 15.465 1.00 79.19 107 SER A C 1
ATOM 844 O O . SER A 1 107 ? -15.186 6.440 15.466 1.00 79.19 107 SER A O 1
ATOM 846 N N . ILE A 1 108 ? -15.344 4.334 14.690 1.00 80.19 108 ILE A N 1
ATOM 847 C CA . ILE A 1 108 ? -16.543 4.573 13.887 1.00 80.19 108 ILE A CA 1
ATOM 848 C C . ILE A 1 108 ? -17.738 4.505 14.846 1.00 80.19 108 ILE A C 1
ATOM 850 O O . ILE A 1 108 ? -17.850 3.554 15.617 1.00 80.19 108 ILE A O 1
ATOM 854 N N . GLY A 1 109 ? -18.582 5.539 14.859 1.00 84.50 109 GLY A N 1
ATOM 855 C CA . GLY A 1 109 ? -19.812 5.549 15.657 1.00 84.50 109 GLY A CA 1
ATOM 856 C C . GLY A 1 109 ? -20.897 4.657 15.045 1.00 84.50 109 GLY A C 1
ATOM 857 O O . GLY A 1 109 ? -20.908 4.452 13.832 1.00 84.50 109 GLY A O 1
ATOM 858 N N . GLU A 1 110 ? -21.829 4.165 15.866 1.00 82.44 110 GLU A N 1
ATOM 859 C CA . GLU A 1 110 ? -22.908 3.258 15.427 1.00 82.44 110 GLU A CA 1
ATOM 860 C C . GLU A 1 110 ? -23.761 3.848 14.288 1.00 82.44 110 GLU A C 1
ATOM 862 O O . GLU A 1 110 ? -24.103 3.145 13.340 1.00 82.44 110 GLU A O 1
ATOM 867 N N . GLU A 1 111 ? -24.030 5.158 14.317 1.00 84.19 111 GLU A N 1
ATOM 868 C CA . GLU A 1 111 ? -24.778 5.855 13.259 1.00 84.19 111 GLU A CA 1
ATOM 869 C C . GLU A 1 111 ? -24.067 5.781 11.895 1.00 84.19 111 GLU A C 1
ATOM 871 O O . GLU A 1 111 ? -24.687 5.481 10.876 1.00 84.19 111 GLU A O 1
ATOM 876 N N . LEU A 1 112 ? -22.746 5.994 11.870 1.00 84.88 112 LEU A N 1
ATOM 877 C CA . LEU A 1 112 ? -21.931 5.887 10.653 1.00 84.88 112 LEU A CA 1
ATOM 878 C C . LEU A 1 112 ? -21.828 4.440 10.167 1.00 84.88 112 LEU A C 1
ATOM 880 O O . LEU A 1 112 ? -21.790 4.199 8.963 1.00 84.88 112 LEU A O 1
ATOM 884 N N . GLN A 1 113 ? -21.804 3.475 11.087 1.00 86.50 113 GLN A N 1
ATOM 885 C CA . GLN A 1 113 ? -21.754 2.058 10.741 1.00 86.50 113 GLN A CA 1
ATOM 886 C C . GLN A 1 113 ? -23.007 1.618 9.975 1.00 86.50 113 GLN A C 1
ATOM 888 O O . GLN A 1 113 ? -22.885 0.910 8.977 1.00 86.50 113 GLN A O 1
ATOM 893 N N . GLN A 1 114 ? -24.191 2.078 10.391 1.00 87.12 114 GLN A N 1
ATOM 894 C CA . GLN A 1 114 ? -25.444 1.752 9.708 1.00 87.12 114 GLN A CA 1
ATOM 895 C C . GLN A 1 114 ? -25.522 2.373 8.306 1.00 87.12 114 GLN A C 1
ATOM 897 O O . GLN A 1 114 ? -25.980 1.723 7.367 1.00 87.12 114 GLN A O 1
ATOM 902 N N . VAL A 1 115 ? -25.038 3.610 8.144 1.00 89.12 115 VAL A N 1
ATOM 903 C CA . VAL A 1 115 ? -24.948 4.261 6.826 1.00 89.12 115 VAL A CA 1
ATOM 904 C C . VAL A 1 115 ? -24.013 3.480 5.902 1.00 89.12 115 VAL A C 1
ATOM 906 O O . VAL A 1 115 ? -24.402 3.138 4.790 1.00 89.12 115 VAL A O 1
ATOM 909 N N . LEU A 1 116 ? -22.822 3.113 6.385 1.00 86.69 116 LEU A N 1
ATOM 910 C CA . LEU A 1 116 ? -21.863 2.324 5.608 1.00 86.69 116 LEU A CA 1
ATOM 911 C C . LEU A 1 116 ? -22.418 0.951 5.214 1.00 86.69 116 LEU A C 1
ATOM 913 O O . LEU A 1 116 ? -22.157 0.478 4.110 1.00 86.69 116 LEU A O 1
ATOM 917 N N . GLU A 1 117 ? -23.175 0.294 6.094 1.00 87.62 117 GLU A N 1
ATOM 918 C CA . GLU A 1 117 ? -23.793 -0.995 5.782 1.00 87.62 117 GLU A CA 1
ATOM 919 C C . GLU A 1 117 ? -24.820 -0.870 4.651 1.00 87.62 117 GLU A C 1
ATOM 921 O O . GLU A 1 117 ? -24.789 -1.666 3.708 1.00 87.62 117 GLU A O 1
ATOM 926 N N . ASN A 1 118 ? -25.674 0.154 4.703 1.00 89.00 118 ASN A N 1
ATOM 927 C CA . ASN A 1 118 ? -26.648 0.421 3.648 1.00 89.00 118 ASN A CA 1
ATOM 928 C C . ASN A 1 118 ? -25.955 0.710 2.308 1.00 89.00 118 ASN A C 1
ATOM 930 O O . ASN A 1 118 ? -26.270 0.055 1.312 1.00 89.00 118 ASN A O 1
ATOM 934 N N . ASP A 1 119 ? -24.944 1.583 2.299 1.00 87.50 119 ASP A N 1
ATOM 935 C CA . ASP A 1 119 ? -24.168 1.910 1.096 1.00 87.50 119 ASP A CA 1
ATOM 936 C C . ASP A 1 119 ? -23.497 0.659 0.500 1.00 87.50 119 ASP A C 1
ATOM 938 O O . ASP A 1 119 ? -23.534 0.419 -0.710 1.00 87.50 119 ASP A O 1
ATOM 942 N N . LEU A 1 120 ? -22.919 -0.205 1.344 1.00 86.19 120 LEU A N 1
ATOM 943 C CA . LEU A 1 120 ? -22.309 -1.461 0.899 1.00 86.19 120 LEU A CA 1
ATOM 944 C C . LEU A 1 120 ? -23.333 -2.423 0.283 1.00 86.19 120 LEU A C 1
ATOM 946 O O . LEU A 1 120 ? -23.012 -3.139 -0.674 1.00 86.19 120 LEU A O 1
ATOM 950 N N . VAL A 1 121 ? -24.555 -2.473 0.817 1.00 89.38 121 VAL A N 1
ATOM 951 C CA . VAL A 1 121 ? -25.642 -3.287 0.259 1.00 89.38 121 VAL A CA 1
ATOM 952 C C . VAL A 1 121 ? -26.077 -2.741 -1.102 1.00 89.38 121 VAL A C 1
ATOM 954 O O . VAL A 1 121 ? -26.199 -3.523 -2.050 1.00 89.38 121 VAL A O 1
ATOM 957 N N . GLU A 1 122 ? -26.243 -1.427 -1.238 1.00 89.44 122 GLU A N 1
ATOM 958 C CA . GLU A 1 122 ? -26.614 -0.772 -2.498 1.00 89.44 122 GLU A CA 1
ATOM 959 C C . GLU A 1 122 ? -25.557 -0.973 -3.595 1.00 89.44 122 GLU A C 1
ATOM 961 O O . GLU A 1 122 ? -25.886 -1.349 -4.729 1.00 89.44 122 GLU A O 1
ATOM 966 N N . LEU A 1 123 ? -24.271 -0.831 -3.254 1.00 84.69 123 LEU A N 1
ATOM 967 C CA . LEU A 1 123 ? -23.158 -1.088 -4.175 1.00 84.69 123 LEU A CA 1
ATOM 968 C C . LEU A 1 123 ? -23.158 -2.539 -4.677 1.00 84.69 123 LEU A C 1
ATOM 970 O O . LEU A 1 123 ? -22.954 -2.791 -5.867 1.00 84.69 123 LEU A O 1
ATOM 974 N N . ARG A 1 124 ? -23.448 -3.512 -3.802 1.00 79.56 124 ARG A N 1
ATOM 975 C CA . ARG A 1 124 ? -23.539 -4.936 -4.180 1.00 79.56 124 ARG A CA 1
ATOM 976 C C . ARG A 1 124 ? -24.731 -5.232 -5.085 1.00 79.56 124 ARG A C 1
ATOM 978 O O . ARG A 1 124 ? -24.619 -6.074 -5.978 1.00 79.56 124 ARG A O 1
ATOM 985 N N . GLN A 1 125 ? -25.866 -4.575 -4.864 1.00 82.06 125 GLN A N 1
ATOM 986 C CA . GLN A 1 125 ? -27.045 -4.724 -5.720 1.00 82.06 125 GLN A CA 1
ATOM 987 C C . GLN A 1 125 ? -26.785 -4.143 -7.114 1.00 82.06 125 GLN A C 1
ATOM 989 O O . GLN A 1 125 ? -27.055 -4.799 -8.122 1.00 82.06 125 GLN A O 1
ATOM 994 N N . THR A 1 126 ? -26.165 -2.966 -7.171 1.00 76.88 126 THR A N 1
ATOM 995 C CA . THR A 1 126 ? -25.822 -2.286 -8.424 1.00 76.88 126 THR A CA 1
ATOM 996 C C . THR A 1 126 ? -24.754 -3.053 -9.211 1.00 76.88 126 THR A C 1
ATOM 998 O O . THR A 1 126 ? -24.927 -3.284 -10.408 1.00 76.88 126 THR A O 1
ATOM 1001 N N . GLY A 1 127 ? -23.709 -3.564 -8.547 1.00 64.56 127 GLY A N 1
ATOM 1002 C CA . GLY A 1 127 ? -22.666 -4.390 -9.175 1.00 64.56 127 GLY A CA 1
ATOM 1003 C C . GLY A 1 127 ? -23.159 -5.748 -9.696 1.00 64.56 127 GLY A C 1
ATOM 1004 O O . GLY A 1 127 ? -22.647 -6.262 -10.689 1.00 64.56 127 GLY A O 1
ATOM 1005 N N . ARG A 1 128 ? -24.208 -6.328 -9.093 1.00 54.97 128 ARG A N 1
ATOM 1006 C CA . ARG A 1 128 ? -24.878 -7.522 -9.644 1.00 54.97 128 ARG A CA 1
ATOM 1007 C C . ARG A 1 128 ? -25.620 -7.236 -10.949 1.00 54.97 128 ARG A C 1
ATOM 1009 O O . ARG A 1 128 ? -25.732 -8.138 -11.774 1.00 54.97 128 ARG A O 1
ATOM 1016 N N . SER A 1 129 ? -26.102 -6.010 -11.154 1.00 50.19 129 SER A N 1
ATOM 1017 C CA . SER A 1 129 ? -26.801 -5.629 -12.388 1.00 50.19 129 SER A CA 1
ATOM 1018 C C . SER A 1 129 ? -25.859 -5.405 -13.584 1.00 50.19 129 SER A C 1
ATOM 1020 O O . SER A 1 129 ? -26.276 -5.590 -14.727 1.00 50.19 129 SER A O 1
ATOM 1022 N N . SER A 1 130 ? -24.580 -5.086 -13.342 1.00 49.12 130 SER A N 1
ATOM 1023 C CA . SER A 1 130 ? -23.555 -4.897 -14.384 1.00 49.12 130 SER A CA 1
ATOM 1024 C C . SER A 1 130 ? -22.775 -6.174 -14.741 1.00 49.12 130 SER A C 1
ATOM 1026 O O . SER A 1 130 ? -22.172 -6.246 -15.810 1.00 49.12 130 SER A O 1
ATOM 1028 N N . GLY A 1 131 ? -22.853 -7.229 -13.921 1.00 42.69 131 GLY A N 1
ATOM 1029 C CA . GLY A 1 131 ? -22.127 -8.496 -14.109 1.00 42.69 131 GLY A CA 1
ATOM 1030 C C . GLY A 1 131 ? -22.549 -9.375 -15.300 1.00 42.69 131 GLY A C 1
ATOM 1031 O O . GLY A 1 131 ? -22.005 -10.464 -15.457 1.00 42.69 131 GLY A O 1
ATOM 1032 N N . SER A 1 132 ? -23.499 -8.945 -16.140 1.00 43.94 132 SER A N 1
ATOM 1033 C CA . SER A 1 132 ? -23.968 -9.727 -17.298 1.00 43.94 132 SER A CA 1
ATOM 1034 C C . SER A 1 132 ? -23.457 -9.235 -18.664 1.00 43.94 132 SER A C 1
ATOM 1036 O O . SER A 1 132 ? -23.801 -9.866 -19.664 1.00 43.94 132 SER A O 1
ATOM 1038 N N . ARG A 1 133 ? -22.677 -8.142 -18.766 1.00 41.94 133 ARG A N 1
ATOM 1039 C CA . ARG A 1 133 ? -22.250 -7.605 -20.084 1.00 41.94 133 ARG A CA 1
ATOM 1040 C C . ARG A 1 133 ? -20.750 -7.547 -20.386 1.00 41.94 133 ARG A C 1
ATOM 1042 O O . ARG A 1 133 ? -20.435 -7.451 -21.564 1.00 41.94 133 ARG A O 1
ATOM 1049 N N . ASP A 1 134 ? -19.853 -7.719 -19.416 1.00 41.09 134 ASP A N 1
ATOM 1050 C CA . ASP A 1 134 ? -18.406 -7.504 -19.639 1.00 41.09 134 ASP A CA 1
ATOM 1051 C C . ASP A 1 134 ? -17.527 -8.772 -19.560 1.00 41.09 134 ASP A C 1
ATOM 1053 O O . ASP A 1 134 ? -16.347 -8.701 -19.235 1.00 41.09 134 ASP A O 1
ATOM 1057 N N . LEU A 1 135 ? -18.064 -9.952 -19.902 1.00 37.22 135 LEU A N 1
ATOM 1058 C CA . LEU A 1 135 ? -17.269 -11.187 -20.082 1.00 37.22 135 LEU A CA 1
ATOM 1059 C C . LEU A 1 135 ? -17.088 -11.595 -21.554 1.00 37.22 135 LEU A C 1
ATOM 1061 O O . LEU A 1 135 ? -16.939 -12.774 -21.871 1.00 37.22 135 LEU A O 1
ATOM 1065 N N . SER A 1 136 ? -17.075 -10.630 -22.472 1.00 36.44 136 SER A N 1
ATOM 1066 C CA . SER A 1 136 ? -16.718 -10.896 -23.867 1.00 36.44 136 SER A CA 1
ATOM 1067 C C . SER A 1 136 ? -15.960 -9.731 -24.497 1.00 36.44 136 SER A C 1
ATOM 1069 O O . SER A 1 136 ? -16.566 -8.927 -25.206 1.00 36.44 136 SER A O 1
ATOM 1071 N N . ARG A 1 137 ? -14.644 -9.674 -24.260 1.00 32.28 137 ARG A N 1
ATOM 1072 C CA . ARG A 1 137 ? -13.588 -9.508 -25.279 1.00 32.28 137 ARG A CA 1
ATOM 1073 C C . ARG A 1 137 ? -12.204 -9.461 -24.651 1.00 32.28 137 ARG A C 1
ATOM 1075 O O . ARG A 1 137 ? -12.059 -8.778 -23.620 1.00 32.28 137 ARG A O 1
#

Radius of gyration: 20.22 Å; chains: 1; bounding box: 46×48×43 Å

InterPro domains:
  IPR019140 Mini-chromosome maintenance complex-binding protein [PF09739] (4-137)
  IPR019140 Mini-chromosome maintenance complex-binding protein [PTHR13489] (4-137)